Protein AF-A0A0Q5YTN7-F1 (afdb_monomer_lite)

Structure (mmCIF, N/CA/C/O backbone):
data_AF-A0A0Q5YTN7-F1
#
_entry.id   AF-A0A0Q5YTN7-F1
#
loop_
_atom_site.group_PDB
_atom_site.id
_atom_site.type_symbol
_atom_site.label_atom_id
_atom_site.label_alt_id
_atom_site.label_comp_id
_atom_site.label_asym_id
_atom_site.label_entity_id
_atom_site.label_seq_id
_atom_site.pdbx_PDB_ins_code
_atom_site.Cartn_x
_atom_site.Cartn_y
_atom_site.Cartn_z
_atom_site.occupancy
_atom_site.B_iso_or_equiv
_atom_site.auth_seq_id
_atom_site.auth_comp_id
_atom_site.auth_asym_id
_atom_site.auth_atom_id
_atom_site.pdbx_PDB_model_num
ATOM 1 N N . MET A 1 1 ? -8.012 0.816 -4.125 1.00 84.44 1 MET A N 1
ATOM 2 C CA . MET A 1 1 ? -8.563 0.093 -2.959 1.00 84.44 1 MET A CA 1
ATOM 3 C C . MET A 1 1 ? -9.173 1.110 -2.020 1.00 84.44 1 MET A C 1
ATOM 5 O O . MET A 1 1 ? -8.497 2.081 -1.712 1.00 84.44 1 MET A O 1
ATOM 9 N N . THR A 1 2 ? -10.410 0.920 -1.578 1.00 90.38 2 THR A N 1
ATOM 10 C CA . THR A 1 2 ? -11.065 1.852 -0.649 1.00 90.38 2 THR A CA 1
ATOM 11 C C . THR A 1 2 ? -11.098 1.242 0.745 1.00 90.38 2 THR A C 1
ATOM 13 O O . THR A 1 2 ? -11.471 0.083 0.900 1.00 90.38 2 THR A O 1
ATOM 16 N N . VAL A 1 3 ? -10.677 2.014 1.745 1.00 89.44 3 VAL A N 1
ATOM 17 C CA . VAL A 1 3 ? -10.698 1.640 3.163 1.00 89.44 3 VAL A CA 1
ATOM 18 C C . VAL A 1 3 ? -11.796 2.449 3.843 1.00 89.44 3 VAL A C 1
ATOM 20 O O . VAL A 1 3 ? -11.800 3.679 3.771 1.00 89.44 3 VAL A O 1
ATOM 23 N N . SER A 1 4 ? -12.746 1.763 4.473 1.00 90.31 4 SER A N 1
ATOM 24 C CA . SER A 1 4 ? -13.833 2.395 5.225 1.00 90.31 4 SER A CA 1
ATOM 25 C C . SER A 1 4 ? -13.359 2.884 6.595 1.00 90.31 4 SER A C 1
ATOM 27 O O . SER A 1 4 ? -12.406 2.356 7.165 1.00 90.31 4 SER A O 1
ATOM 29 N N . SER A 1 5 ? -14.056 3.874 7.158 1.00 89.81 5 SER A N 1
ATOM 30 C CA . SER A 1 5 ? -13.779 4.349 8.519 1.00 89.81 5 SER A CA 1
ATOM 31 C C . SER A 1 5 ? -13.881 3.212 9.539 1.00 89.81 5 SER A C 1
ATOM 33 O O . SER A 1 5 ? -14.783 2.379 9.460 1.00 89.81 5 SER A O 1
ATOM 35 N N . GLY A 1 6 ? -12.924 3.155 10.466 1.00 87.69 6 GLY A N 1
ATOM 36 C CA . GLY A 1 6 ? -12.814 2.085 11.461 1.00 87.69 6 GLY A CA 1
ATOM 37 C C . GLY A 1 6 ? -12.290 0.748 10.922 1.00 87.69 6 GLY A C 1
ATOM 38 O O . GLY A 1 6 ? -12.104 -0.177 11.707 1.00 87.69 6 GLY A O 1
ATOM 39 N N . SER A 1 7 ? -12.025 0.635 9.616 1.00 90.31 7 SER A N 1
ATOM 40 C CA . SER A 1 7 ? -11.381 -0.543 9.025 1.00 90.31 7 SER A CA 1
ATOM 41 C C . SER A 1 7 ? -9.866 -0.383 8.982 1.00 90.31 7 SER A C 1
ATOM 43 O O . SER A 1 7 ? -9.335 0.724 8.899 1.00 90.31 7 SER A O 1
ATOM 45 N N . THR A 1 8 ? -9.162 -1.510 8.996 1.00 89.38 8 THR A N 1
ATOM 46 C CA . THR A 1 8 ? -7.715 -1.558 8.800 1.00 89.38 8 THR A CA 1
ATOM 47 C C . THR A 1 8 ? -7.389 -2.366 7.553 1.00 89.38 8 THR A C 1
ATOM 49 O O . THR A 1 8 ? -8.035 -3.366 7.245 1.00 89.38 8 THR A O 1
ATOM 52 N N . LEU A 1 9 ? -6.383 -1.913 6.811 1.00 88.81 9 LEU A N 1
ATOM 53 C CA . LEU A 1 9 ? -5.855 -2.602 5.642 1.00 88.81 9 LEU A CA 1
ATOM 54 C C . LEU A 1 9 ? -4.368 -2.861 5.855 1.00 88.81 9 LEU A C 1
ATOM 56 O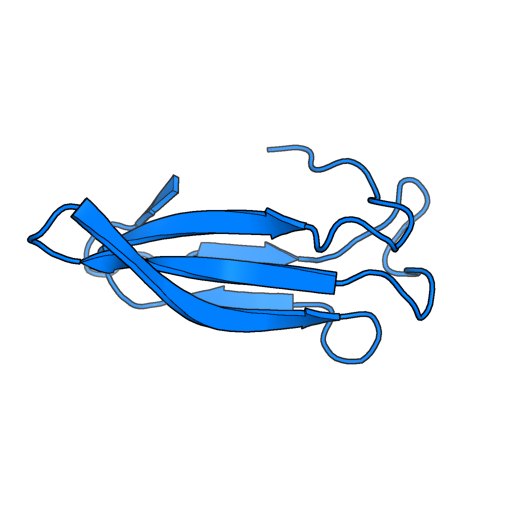 O . LEU A 1 9 ? -3.581 -1.929 6.003 1.00 88.81 9 LEU A O 1
ATOM 60 N N . THR A 1 10 ? -3.973 -4.129 5.848 1.00 91.06 10 THR A N 1
ATOM 61 C CA . THR A 1 10 ? -2.562 -4.517 5.868 1.00 91.06 10 THR A CA 1
ATOM 62 C C . THR A 1 10 ? -2.086 -4.757 4.446 1.00 91.06 10 THR A C 1
ATOM 64 O O . THR A 1 10 ? -2.670 -5.546 3.709 1.00 91.06 10 THR A O 1
ATOM 67 N N . VAL A 1 11 ? -1.010 -4.075 4.068 1.00 88.75 11 VAL A N 1
ATOM 68 C CA . VAL A 1 11 ? -0.380 -4.205 2.756 1.00 88.75 11 VAL A CA 1
ATOM 69 C C . VAL A 1 11 ? 0.995 -4.812 2.955 1.00 88.75 11 VAL A C 1
ATOM 71 O O . VAL A 1 11 ? 1.794 -4.288 3.733 1.00 88.75 11 VAL A O 1
ATOM 74 N N . CYS A 1 12 ? 1.262 -5.904 2.246 1.00 86.50 12 CYS A N 1
ATOM 75 C CA . CYS A 1 12 ? 2.517 -6.638 2.322 1.00 86.50 12 CYS A CA 1
ATOM 76 C C . CYS A 1 12 ? 3.186 -6.685 0.949 1.00 86.50 12 CYS A C 1
ATOM 78 O O . CYS A 1 12 ? 2.541 -6.963 -0.062 1.00 86.50 12 CYS A O 1
ATOM 80 N N . LEU A 1 13 ? 4.492 -6.460 0.936 1.00 83.50 13 LEU A N 1
ATOM 81 C CA . LEU A 1 13 ? 5.372 -6.654 -0.198 1.00 83.50 13 LEU A CA 1
ATOM 82 C C . LEU A 1 13 ? 5.999 -8.048 -0.084 1.00 83.50 13 LEU A C 1
ATOM 84 O O . LEU A 1 13 ? 6.700 -8.348 0.881 1.00 83.50 13 LEU A O 1
ATOM 88 N N . LYS A 1 14 ? 5.706 -8.900 -1.065 1.00 79.69 14 LYS A N 1
ATOM 89 C CA . LYS A 1 14 ? 6.179 -10.285 -1.154 1.00 79.69 14 LYS A CA 1
ATOM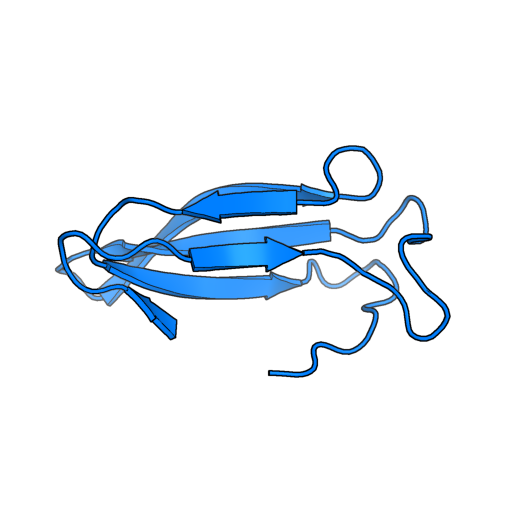 90 C C . LYS A 1 14 ? 6.561 -10.605 -2.597 1.00 79.69 14 LYS A C 1
ATOM 92 O O . LYS A 1 14 ? 5.986 -10.019 -3.517 1.00 79.69 14 LYS A O 1
ATOM 97 N N . ASP A 1 15 ? 7.499 -11.521 -2.801 1.00 74.31 15 ASP A N 1
ATOM 98 C CA . ASP A 1 15 ? 7.710 -12.143 -4.106 1.00 74.31 15 ASP A CA 1
ATOM 99 C C . ASP A 1 15 ? 6.834 -13.404 -4.256 1.00 74.31 15 ASP A C 1
ATOM 101 O O . ASP A 1 15 ? 5.995 -13.727 -3.406 1.00 74.31 15 ASP A O 1
ATOM 105 N N . ALA A 1 16 ? 6.973 -14.101 -5.386 1.00 70.12 16 ALA A N 1
ATOM 106 C CA . ALA A 1 16 ? 6.231 -15.333 -5.651 1.00 70.12 16 ALA A CA 1
ATOM 107 C C . ALA A 1 16 ? 6.642 -16.503 -4.730 1.00 70.12 16 ALA A C 1
ATOM 109 O O . ALA A 1 16 ? 5.881 -17.459 -4.598 1.00 70.12 16 ALA A O 1
ATOM 110 N N . ALA A 1 17 ? 7.817 -16.429 -4.101 1.00 66.19 17 ALA A N 1
ATOM 111 C CA . ALA A 1 17 ? 8.397 -17.459 -3.245 1.00 66.19 17 ALA A CA 1
ATOM 112 C C . ALA A 1 17 ? 8.256 -17.160 -1.736 1.00 66.19 17 ALA A C 1
ATOM 114 O O . ALA A 1 17 ? 8.456 -18.059 -0.921 1.00 66.19 17 ALA A O 1
ATOM 115 N N . GLY A 1 18 ? 7.892 -15.936 -1.335 1.00 63.47 18 GLY A N 1
ATOM 116 C CA . GLY A 1 18 ? 7.719 -15.543 0.062 1.00 63.47 18 GLY A CA 1
ATOM 117 C C . GLY A 1 18 ? 8.005 -14.063 0.336 1.00 63.47 18 GLY A C 1
ATOM 118 O O . GLY A 1 18 ? 7.807 -13.191 -0.500 1.00 63.47 18 GLY A O 1
ATOM 119 N N . ALA A 1 19 ? 8.443 -13.755 1.559 1.00 61.81 19 ALA A N 1
ATOM 120 C CA . ALA A 1 19 ? 8.711 -12.382 2.008 1.00 61.81 19 ALA A CA 1
ATOM 121 C C . ALA A 1 19 ? 10.061 -11.819 1.524 1.00 61.81 19 ALA A C 1
ATOM 123 O O . ALA A 1 19 ? 10.414 -10.685 1.847 1.00 61.81 19 ALA A O 1
ATOM 124 N N . VAL A 1 20 ? 10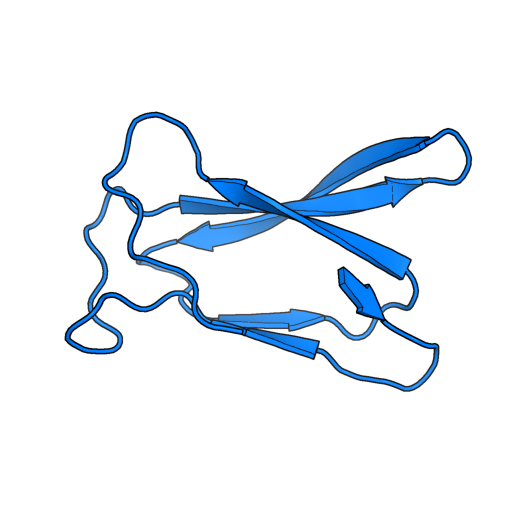.838 -12.610 0.783 1.00 64.94 20 VAL A N 1
ATOM 125 C CA . VAL A 1 20 ? 12.073 -12.130 0.171 1.00 64.94 20 VAL A CA 1
ATOM 126 C C . VAL A 1 20 ? 11.662 -11.248 -0.995 1.00 64.94 20 VAL A C 1
ATOM 128 O O . VAL A 1 20 ? 10.850 -11.632 -1.817 1.00 64.94 20 VAL A O 1
ATOM 131 N N . VAL A 1 21 ? 12.173 -10.032 -1.063 1.00 72.50 21 VAL A N 1
ATOM 132 C CA . VAL A 1 21 ? 11.981 -9.175 -2.230 1.00 72.50 21 VAL A CA 1
ATOM 133 C C . VAL A 1 21 ? 13.318 -8.577 -2.596 1.00 72.50 21 VAL A C 1
ATOM 135 O O . VAL A 1 21 ? 14.125 -8.246 -1.725 1.00 72.50 21 VAL A O 1
ATOM 138 N N . GLY A 1 22 ? 13.576 -8.482 -3.901 1.00 69.94 22 GLY A N 1
ATOM 139 C CA . GLY A 1 22 ? 14.813 -7.893 -4.397 1.00 69.94 22 GLY A CA 1
ATOM 140 C C . GLY A 1 22 ? 14.996 -6.486 -3.831 1.00 69.94 22 GLY A C 1
ATOM 141 O O . GLY A 1 22 ? 14.026 -5.752 -3.663 1.00 69.94 22 GLY A O 1
ATOM 142 N N . SER A 1 23 ? 16.240 -6.088 -3.571 1.00 69.81 23 SER A N 1
ATOM 143 C CA . SER A 1 23 ? 16.588 -4.785 -2.980 1.00 69.81 23 SER A CA 1
ATOM 144 C C . SER A 1 23 ? 16.056 -3.576 -3.759 1.00 69.81 23 SER A C 1
ATOM 146 O O . SER A 1 23 ? 15.924 -2.493 -3.198 1.00 69.81 23 SER A O 1
ATOM 148 N N . GLY A 1 24 ? 15.710 -3.758 -5.035 1.00 71.12 24 GLY A N 1
ATOM 149 C CA . GLY A 1 24 ? 15.038 -2.739 -5.829 1.00 71.12 24 GLY A CA 1
ATOM 150 C C . GLY A 1 24 ? 13.530 -2.616 -5.579 1.00 71.12 24 GLY A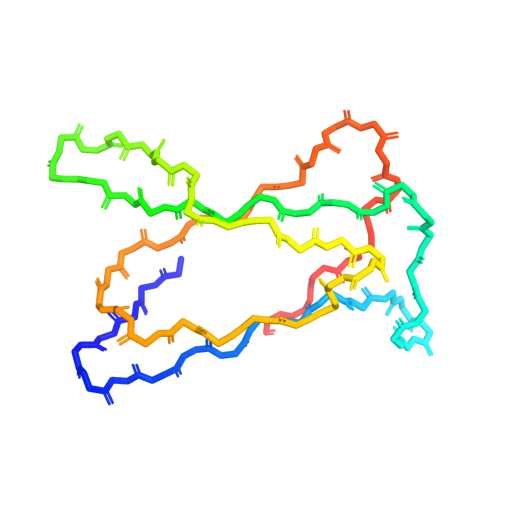 C 1
ATOM 151 O O . GLY A 1 24 ? 12.967 -1.557 -5.842 1.00 71.12 24 GLY A O 1
ATOM 152 N N . ALA A 1 25 ? 12.846 -3.667 -5.125 1.00 76.44 25 ALA A N 1
ATOM 153 C CA . ALA A 1 25 ? 11.388 -3.698 -5.067 1.00 76.44 25 ALA A CA 1
ATOM 154 C C . ALA A 1 25 ? 10.851 -2.524 -4.240 1.00 76.44 25 ALA A C 1
ATOM 156 O O . ALA A 1 25 ? 11.204 -2.359 -3.070 1.00 76.44 25 ALA A O 1
ATOM 157 N N . CYS A 1 26 ? 10.020 -1.697 -4.872 1.00 83.44 26 CYS A N 1
ATOM 158 C CA . CYS A 1 26 ? 9.455 -0.509 -4.256 1.00 83.44 26 CYS A CA 1
ATOM 159 C C . CYS A 1 26 ? 8.023 -0.294 -4.740 1.00 83.44 26 CYS A C 1
ATOM 161 O O . CYS A 1 26 ? 7.755 -0.297 -5.946 1.00 83.44 26 CYS A O 1
ATOM 163 N N . VAL A 1 27 ? 7.118 -0.094 -3.787 1.00 87.31 27 VAL A N 1
ATOM 164 C CA . VAL A 1 27 ? 5.704 0.186 -4.034 1.00 87.31 27 VAL A CA 1
ATOM 165 C C . VAL A 1 27 ? 5.349 1.464 -3.307 1.00 87.31 27 VAL A C 1
ATOM 167 O O . VAL A 1 27 ? 5.443 1.540 -2.086 1.00 87.31 27 VAL A O 1
ATOM 170 N N . GLU A 1 28 ? 4.922 2.466 -4.052 1.00 90.88 28 GLU A N 1
ATOM 171 C CA . GLU A 1 28 ? 4.412 3.713 -3.512 1.00 90.88 28 GLU A CA 1
ATOM 172 C C . GLU A 1 28 ? 2.920 3.554 -3.224 1.00 90.88 28 GLU A C 1
ATOM 174 O O . GLU A 1 28 ? 2.134 3.113 -4.064 1.00 90.88 28 GLU A O 1
ATOM 179 N N . ILE A 1 29 ? 2.544 3.874 -1.993 1.00 91.69 29 ILE A N 1
ATOM 180 C CA . ILE A 1 29 ? 1.167 3.909 -1.524 1.00 91.69 29 ILE A CA 1
ATOM 181 C C . ILE A 1 29 ? 0.730 5.358 -1.606 1.00 91.69 29 ILE A C 1
ATOM 183 O O . ILE A 1 29 ? 1.318 6.233 -0.964 1.00 91.69 29 ILE A O 1
ATOM 187 N N . GLN A 1 30 ? -0.310 5.598 -2.388 1.00 93.94 30 GLN A N 1
ATOM 188 C CA . GLN A 1 30 ? -0.858 6.917 -2.631 1.00 93.94 30 GLN A CA 1
ATOM 189 C C . GLN A 1 30 ? -2.287 6.993 -2.107 1.00 93.94 30 GLN A C 1
ATOM 191 O O . GLN A 1 30 ? -3.042 6.035 -2.261 1.00 93.94 30 GLN A O 1
ATOM 196 N N . LEU A 1 31 ? -2.662 8.117 -1.508 1.00 93.94 31 LEU A N 1
ATOM 197 C CA . LEU A 1 31 ? -4.026 8.426 -1.091 1.00 93.94 31 LEU A CA 1
ATOM 198 C C . LEU A 1 31 ? -4.635 9.427 -2.072 1.00 93.94 31 LEU A C 1
ATOM 200 O O . LEU A 1 31 ? -4.013 10.439 -2.390 1.00 93.94 31 LEU A O 1
ATOM 204 N N . LYS A 1 32 ? -5.849 9.133 -2.530 1.00 94.75 32 LYS A N 1
ATOM 205 C CA . LYS A 1 32 ? -6.663 10.030 -3.342 1.00 94.75 32 LYS A CA 1
ATOM 206 C C . LYS A 1 32 ? -7.223 11.155 -2.468 1.00 94.75 32 LYS A C 1
ATOM 208 O O . LYS A 1 32 ? -7.869 10.866 -1.460 1.00 94.75 32 LYS A O 1
ATOM 213 N N . ALA A 1 33 ? -6.981 12.395 -2.862 1.00 90.69 33 ALA A N 1
ATOM 214 C CA . ALA A 1 33 ? -7.593 13.583 -2.287 1.00 90.69 33 ALA A CA 1
ATOM 215 C C . ALA A 1 33 ? -8.953 13.881 -2.935 1.00 90.69 33 ALA A C 1
ATOM 217 O O . ALA A 1 33 ? -9.341 13.267 -3.931 1.00 90.69 33 ALA A O 1
ATOM 218 N N . ASP A 1 34 ? -9.669 14.848 -2.370 1.00 87.38 34 ASP A N 1
ATOM 219 C CA . ASP A 1 34 ? -10.991 15.267 -2.842 1.00 87.38 34 ASP A CA 1
ATOM 220 C C . ASP A 1 34 ? -10.985 15.821 -4.281 1.00 87.38 34 ASP A C 1
ATOM 222 O O . ASP A 1 34 ? -11.989 15.700 -4.975 1.00 87.38 34 ASP A O 1
ATOM 226 N N . ASP A 1 35 ? -9.848 16.345 -4.757 1.00 90.94 35 ASP A N 1
ATOM 227 C CA . ASP A 1 35 ? -9.659 16.853 -6.132 1.00 90.94 35 ASP A CA 1
ATOM 228 C C . ASP A 1 35 ? -9.256 15.759 -7.149 1.00 90.94 35 ASP A C 1
ATOM 230 O O . ASP A 1 35 ? -8.768 16.040 -8.235 1.00 90.94 35 ASP A O 1
ATOM 234 N N . ASP A 1 36 ? -9.406 14.476 -6.804 1.00 86.81 36 ASP A N 1
ATOM 235 C CA . ASP A 1 36 ? -8.942 13.330 -7.612 1.00 86.81 36 ASP A CA 1
ATOM 236 C C . ASP A 1 36 ? -7.406 13.188 -7.731 1.00 86.81 36 ASP A C 1
ATOM 238 O O . ASP A 1 36 ? -6.909 12.215 -8.303 1.00 86.81 36 ASP A O 1
ATOM 242 N N . GLU A 1 37 ? -6.636 14.095 -7.126 1.00 92.94 37 GLU A N 1
ATOM 243 C CA . GLU A 1 37 ? -5.175 14.013 -7.048 1.00 92.94 37 GLU A CA 1
ATOM 244 C C . GLU A 1 37 ? -4.709 12.886 -6.107 1.00 92.94 37 GLU A C 1
ATOM 246 O O . GLU A 1 37 ? -5.355 12.568 -5.109 1.00 92.94 37 GLU A O 1
ATOM 251 N N . TYR A 1 38 ? -3.561 12.272 -6.406 1.00 91.88 38 TYR A N 1
ATOM 252 C CA . TYR A 1 38 ? -2.966 11.206 -5.597 1.00 91.88 38 TYR A CA 1
ATOM 253 C C . TYR A 1 38 ? -1.678 11.669 -4.917 1.00 91.88 38 TYR A C 1
ATOM 255 O O . TYR A 1 38 ? -0.710 12.025 -5.584 1.00 91.88 38 TYR A O 1
ATOM 263 N N . PHE A 1 39 ? -1.629 11.546 -3.590 1.00 91.25 39 PHE A N 1
ATOM 264 C CA . PHE A 1 39 ? -0.467 11.908 -2.777 1.00 91.25 39 PHE A CA 1
ATOM 265 C C . PHE A 1 39 ? 0.218 10.674 -2.211 1.00 91.25 39 PHE A C 1
ATOM 267 O O . PHE A 1 39 ? -0.430 9.836 -1.586 1.00 91.25 39 PHE A O 1
ATOM 274 N N . THR A 1 40 ? 1.536 10.567 -2.370 1.00 91.12 40 THR A N 1
ATOM 275 C CA . THR A 1 40 ? 2.311 9.483 -1.754 1.00 91.12 40 THR A CA 1
ATOM 276 C C . THR A 1 40 ? 2.314 9.635 -0.236 1.00 91.12 40 THR A C 1
ATOM 278 O O . THR A 1 40 ? 2.867 10.590 0.301 1.00 91.12 40 THR A O 1
ATOM 281 N N . VAL A 1 41 ? 1.727 8.663 0.461 1.00 92.00 41 VAL A N 1
ATOM 282 C CA . VAL A 1 41 ? 1.644 8.642 1.929 1.00 92.00 41 VAL A CA 1
ATOM 283 C C . VAL A 1 41 ? 2.699 7.738 2.559 1.00 92.00 41 VAL A C 1
ATOM 285 O O . VAL A 1 41 ? 3.140 7.991 3.677 1.00 92.00 41 VAL A O 1
ATOM 288 N N . ALA A 1 42 ? 3.124 6.683 1.858 1.00 89.31 42 ALA A N 1
ATOM 289 C CA . ALA A 1 42 ? 4.180 5.789 2.324 1.00 89.31 42 ALA A CA 1
ATOM 290 C C . ALA A 1 42 ? 4.718 4.898 1.192 1.00 89.31 42 ALA A C 1
ATOM 292 O O . ALA A 1 42 ? 3.950 4.493 0.326 1.00 89.31 42 ALA A O 1
ATOM 293 N N . PRO A 1 43 ? 6.001 4.509 1.222 1.00 89.88 43 PRO A N 1
ATOM 294 C CA . PRO A 1 43 ? 6.513 3.424 0.396 1.00 89.88 43 PRO A CA 1
ATOM 295 C C . PRO A 1 43 ? 6.596 2.093 1.167 1.00 89.88 43 PRO A C 1
ATOM 297 O O . PRO A 1 43 ? 6.836 2.069 2.380 1.00 89.88 43 PRO A O 1
ATOM 300 N N . LEU A 1 44 ? 6.467 0.983 0.442 1.00 88.25 44 LEU A N 1
ATOM 301 C CA . LEU A 1 44 ? 6.971 -0.336 0.824 1.00 88.25 44 LEU A CA 1
ATOM 302 C C . LEU A 1 44 ? 8.248 -0.621 0.042 1.00 88.25 44 LEU A C 1
ATOM 304 O O . LEU A 1 44 ? 8.347 -0.279 -1.136 1.00 88.25 44 LEU A O 1
ATOM 308 N N . SER A 1 45 ? 9.210 -1.261 0.692 1.00 86.44 45 SER A N 1
ATOM 309 C CA . SER A 1 45 ? 10.484 -1.641 0.082 1.00 86.44 45 SER A CA 1
ATOM 310 C C . SER A 1 45 ? 11.046 -2.901 0.729 1.00 86.44 45 SER A C 1
ATOM 312 O O . SER A 1 45 ? 10.500 -3.388 1.717 1.00 86.44 45 SER A O 1
ATOM 314 N N . ALA A 1 46 ? 12.172 -3.414 0.231 1.00 81.94 46 ALA A N 1
ATOM 315 C CA . ALA A 1 46 ? 12.857 -4.547 0.859 1.00 81.94 46 ALA A CA 1
ATOM 316 C C . ALA A 1 46 ? 13.213 -4.315 2.344 1.00 81.94 46 ALA A C 1
ATOM 318 O 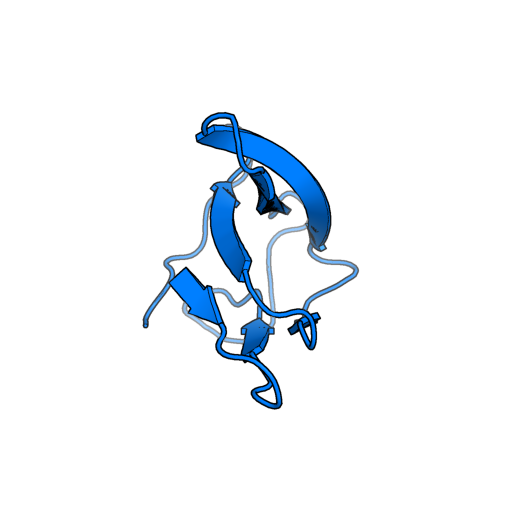O . ALA A 1 46 ? 13.290 -5.267 3.115 1.00 81.94 46 ALA A O 1
ATOM 319 N N . SER A 1 47 ? 13.368 -3.057 2.770 1.00 82.00 47 SER A N 1
ATOM 320 C CA . SER A 1 47 ? 13.603 -2.690 4.175 1.00 82.00 47 SER A CA 1
ATOM 321 C C . SER A 1 47 ? 12.312 -2.492 4.979 1.00 82.00 47 SER A C 1
ATOM 323 O O . SER A 1 47 ? 12.352 -2.414 6.204 1.00 82.00 47 SER A O 1
ATOM 325 N N . LYS A 1 48 ? 11.163 -2.379 4.303 1.00 85.06 48 LYS A N 1
ATOM 326 C CA . LYS A 1 48 ? 9.840 -2.181 4.904 1.00 85.06 48 LYS A CA 1
ATOM 327 C C . LYS A 1 48 ? 8.803 -2.986 4.128 1.00 85.06 48 LYS A C 1
ATOM 329 O O . LYS A 1 48 ? 8.141 -2.478 3.223 1.00 85.06 48 LYS A O 1
ATOM 334 N N . LEU A 1 49 ? 8.686 -4.252 4.514 1.00 84.44 49 LEU A N 1
ATOM 335 C CA . LEU A 1 49 ? 7.876 -5.247 3.815 1.00 84.44 49 LEU A CA 1
ATOM 336 C C . LEU A 1 49 ? 6.378 -5.120 4.082 1.00 84.44 49 LEU A C 1
ATOM 338 O O . LEU A 1 49 ? 5.589 -5.642 3.308 1.00 84.44 49 LEU A O 1
ATOM 342 N N . ALA A 1 50 ? 5.962 -4.452 5.156 1.00 87.88 50 ALA A N 1
ATOM 343 C CA . ALA A 1 50 ? 4.550 -4.325 5.490 1.00 87.88 50 ALA A CA 1
ATOM 344 C C . ALA A 1 50 ? 4.198 -2.934 6.020 1.00 87.88 50 ALA A C 1
ATOM 346 O O . ALA A 1 50 ? 5.013 -2.255 6.654 1.00 87.88 50 ALA A O 1
ATOM 347 N N . LEU A 1 51 ? 2.955 -2.528 5.771 1.00 90.50 51 LEU A N 1
ATOM 348 C CA . LEU A 1 51 ? 2.354 -1.323 6.324 1.00 90.50 51 LEU A CA 1
ATOM 349 C C . LEU A 1 51 ? 0.889 -1.584 6.663 1.00 90.50 51 LEU A C 1
ATOM 351 O O . LEU A 1 51 ? 0.154 -2.176 5.875 1.00 90.50 51 LEU A O 1
ATOM 355 N N . VAL A 1 52 ? 0.464 -1.091 7.823 1.00 91.88 52 VAL A N 1
ATOM 356 C CA . VAL A 1 52 ? -0.948 -1.036 8.196 1.00 91.88 52 VAL A CA 1
ATOM 357 C C . VAL A 1 52 ? -1.479 0.358 7.893 1.00 91.88 52 VAL A C 1
ATOM 359 O O . VAL A 1 52 ? -0.926 1.357 8.349 1.00 91.88 52 VAL A O 1
ATOM 362 N N . ILE A 1 53 ? -2.558 0.409 7.125 1.00 91.38 53 ILE A N 1
ATOM 363 C CA . ILE A 1 53 ? -3.323 1.607 6.812 1.00 91.38 53 ILE A CA 1
ATOM 364 C C . ILE A 1 53 ? -4.579 1.579 7.681 1.00 91.38 53 ILE A C 1
ATOM 366 O O . ILE A 1 53 ? -5.364 0.635 7.618 1.00 91.38 53 ILE A O 1
ATOM 370 N N . THR A 1 54 ? -4.752 2.606 8.506 1.00 91.38 54 THR A N 1
ATOM 371 C CA . THR A 1 54 ? -5.906 2.766 9.408 1.00 91.38 54 THR A CA 1
ATOM 372 C C . THR A 1 54 ? -6.791 3.956 9.030 1.00 91.38 54 THR A C 1
ATOM 374 O O . THR A 1 54 ? -7.877 4.118 9.579 1.00 91.38 54 THR A O 1
ATOM 377 N N . GLY A 1 55 ? -6.327 4.800 8.104 1.00 90.12 55 GLY A N 1
ATOM 378 C CA . GLY A 1 55 ? -7.086 5.932 7.589 1.00 90.12 55 GLY A CA 1
ATOM 379 C C . GLY A 1 55 ? -8.137 5.483 6.581 1.00 90.12 55 GLY A C 1
ATOM 380 O O . GLY A 1 55 ? -7.866 4.644 5.721 1.00 90.12 55 GLY A O 1
ATOM 381 N N . ALA A 1 56 ? -9.331 6.065 6.676 1.00 91.12 56 ALA A N 1
ATOM 382 C CA . ALA A 1 56 ? -10.327 5.926 5.627 1.00 91.12 56 ALA A CA 1
ATOM 383 C C . ALA A 1 56 ? -9.866 6.676 4.375 1.00 91.12 56 ALA A C 1
ATOM 385 O O . ALA A 1 56 ? -9.292 7.761 4.470 1.00 91.12 56 ALA A O 1
ATOM 386 N N . GLY A 1 57 ? -10.141 6.114 3.204 1.00 92.62 57 GLY A N 1
ATOM 387 C CA . GLY A 1 57 ? -9.784 6.762 1.950 1.00 92.62 57 GLY A CA 1
ATOM 388 C C . GLY A 1 57 ? -9.642 5.799 0.788 1.00 92.62 57 GLY A C 1
ATOM 389 O O . GLY A 1 57 ? -9.763 4.580 0.929 1.00 92.62 57 GLY A O 1
ATOM 390 N N . THR A 1 58 ? -9.382 6.363 -0.387 1.00 94.31 58 THR A N 1
ATOM 391 C CA . THR A 1 58 ? -9.110 5.581 -1.592 1.00 94.31 58 THR A CA 1
ATOM 392 C C . THR A 1 58 ? -7.618 5.577 -1.860 1.00 94.31 58 THR A C 1
ATOM 394 O O . THR A 1 58 ? -7.026 6.608 -2.151 1.00 94.31 58 THR A O 1
ATOM 397 N N . TYR A 1 59 ? -7.016 4.398 -1.774 1.00 92.88 59 TYR A N 1
ATOM 398 C CA . TYR A 1 59 ? -5.590 4.193 -1.953 1.00 92.88 59 TYR A CA 1
ATOM 399 C C . TYR A 1 59 ? -5.268 3.579 -3.314 1.00 92.88 59 TYR A C 1
ATOM 401 O O . TYR A 1 59 ? -5.979 2.691 -3.808 1.00 92.88 59 TYR A O 1
ATOM 409 N N . ARG A 1 60 ? -4.151 4.017 -3.891 1.00 92.00 60 ARG A N 1
ATOM 410 C CA . ARG A 1 60 ? -3.529 3.456 -5.089 1.00 92.00 60 ARG A CA 1
ATOM 411 C C . ARG A 1 60 ? -2.140 2.940 -4.736 1.00 92.00 60 ARG A C 1
ATOM 413 O O . ARG A 1 60 ? -1.414 3.565 -3.972 1.00 92.00 60 ARG A O 1
ATOM 420 N N . PHE A 1 61 ? -1.787 1.796 -5.303 1.00 90.12 61 PHE A N 1
ATOM 421 C CA . PHE A 1 61 ? -0.483 1.171 -5.136 1.00 90.12 61 PHE A CA 1
ATOM 422 C C . PHE A 1 61 ? 0.223 1.207 -6.483 1.00 90.12 61 PHE A C 1
ATOM 424 O O . PHE A 1 61 ? -0.285 0.651 -7.458 1.00 90.12 61 PHE A O 1
ATOM 431 N N . THR A 1 62 ? 1.356 1.891 -6.557 1.00 86.19 62 THR A N 1
ATOM 432 C CA . THR A 1 62 ? 2.128 2.036 -7.792 1.00 86.19 62 THR A CA 1
ATOM 433 C C . THR A 1 62 ? 3.526 1.500 -7.587 1.00 86.19 62 THR A C 1
ATOM 435 O O . THR A 1 62 ? 4.239 1.915 -6.680 1.00 86.19 62 THR A O 1
ATOM 438 N N . HIS A 1 63 ? 3.946 0.584 -8.449 1.00 80.06 63 HIS A N 1
ATOM 439 C CA . HIS A 1 63 ? 5.349 0.207 -8.509 1.00 80.06 63 HIS A CA 1
ATOM 440 C C . HIS A 1 63 ? 6.192 1.363 -9.061 1.00 80.06 63 HIS A C 1
ATOM 442 O O . HIS A 1 63 ? 5.738 2.102 -9.937 1.00 80.06 63 HIS A O 1
ATOM 448 N N . ARG A 1 64 ? 7.438 1.517 -8.608 1.00 68.56 64 ARG A N 1
ATOM 449 C CA . ARG A 1 64 ? 8.380 2.312 -9.404 1.00 68.56 64 ARG A CA 1
ATOM 450 C C . ARG A 1 64 ? 8.830 1.486 -10.599 1.00 68.56 64 ARG A C 1
ATOM 452 O O . ARG A 1 64 ? 9.400 0.409 -10.437 1.00 68.56 64 ARG A O 1
ATOM 459 N N . ALA A 1 65 ? 8.594 2.006 -11.801 1.00 50.19 65 ALA A N 1
ATOM 460 C CA . ALA A 1 65 ? 9.150 1.438 -13.020 1.00 50.19 65 ALA A CA 1
ATOM 461 C C . ALA A 1 65 ? 10.686 1.462 -12.918 1.00 50.19 65 ALA A C 1
ATOM 463 O O . ALA A 1 65 ? 11.295 2.527 -12.865 1.00 50.19 65 ALA A O 1
ATOM 464 N N . GLY A 1 66 ? 11.299 0.282 -12.818 1.00 52.06 66 GLY A N 1
ATOM 465 C CA . GLY A 1 66 ? 12.752 0.128 -12.699 1.00 52.06 66 GLY A CA 1
ATOM 466 C C . GLY A 1 66 ? 13.187 -1.048 -11.831 1.00 52.06 66 GLY A C 1
ATOM 467 O O . GLY A 1 66 ? 14.324 -1.496 -11.947 1.00 52.06 66 GLY A O 1
ATOM 468 N N . THR A 1 67 ? 12.301 -1.585 -10.992 1.00 51.47 67 THR A N 1
ATOM 469 C CA . THR A 1 67 ? 12.657 -2.671 -10.082 1.00 51.47 67 THR A CA 1
ATOM 470 C C . THR A 1 67 ? 11.625 -3.787 -10.138 1.00 51.47 67 THR A C 1
ATOM 472 O O . THR A 1 67 ? 10.428 -3.565 -9.987 1.00 51.47 67 THR A O 1
ATOM 475 N N . SER A 1 68 ? 12.107 -4.986 -10.463 1.00 48.03 68 SER A N 1
ATOM 476 C CA . SER A 1 68 ? 11.351 -6.197 -10.785 1.00 48.03 68 SER A CA 1
ATOM 477 C C . SER A 1 68 ? 10.118 -6.365 -9.895 1.00 48.03 68 SER A C 1
ATOM 479 O O . SER A 1 68 ? 10.224 -6.717 -8.722 1.00 48.03 68 SER A O 1
ATOM 481 N N . CYS A 1 69 ? 8.944 -6.054 -10.443 1.00 49.69 69 CYS A N 1
ATOM 482 C CA . CYS A 1 69 ? 7.715 -5.999 -9.669 1.00 49.69 69 CYS A CA 1
ATOM 483 C C . CYS A 1 69 ? 7.196 -7.423 -9.452 1.00 49.69 69 CYS A C 1
ATOM 485 O O . CYS A 1 69 ? 6.632 -8.031 -10.362 1.00 49.69 69 CYS A O 1
ATOM 487 N N . GLY A 1 70 ? 7.408 -7.951 -8.243 1.00 47.16 70 GLY A N 1
ATOM 488 C CA . GLY A 1 70 ? 6.697 -9.127 -7.750 1.00 47.16 70 GLY A CA 1
ATOM 489 C C . GLY A 1 70 ? 5.186 -8.914 -7.876 1.00 47.16 70 GLY A C 1
ATOM 490 O O . GLY A 1 70 ? 4.671 -7.821 -7.639 1.00 47.16 70 GLY A O 1
ATOM 491 N N . VAL A 1 71 ? 4.495 -9.949 -8.340 1.00 43.22 71 VAL A N 1
ATOM 492 C CA . VAL A 1 71 ? 3.058 -9.955 -8.632 1.00 43.2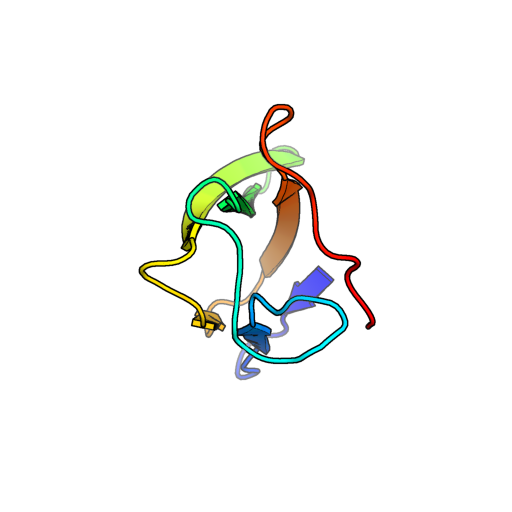2 71 VAL A CA 1
ATOM 493 C C . VAL A 1 71 ? 2.226 -9.761 -7.359 1.00 43.22 71 VAL A C 1
ATOM 495 O O . VAL A 1 71 ? 2.393 -10.486 -6.378 1.00 43.22 71 VAL A O 1
ATOM 498 N N . PHE A 1 72 ? 1.290 -8.810 -7.398 1.00 38.59 72 PHE A N 1
ATOM 499 C CA . PHE A 1 72 ? 0.255 -8.639 -6.380 1.00 38.59 72 PHE A CA 1
ATOM 500 C C . PHE A 1 72 ? -0.848 -9.685 -6.592 1.00 38.59 72 PHE A C 1
ATOM 502 O O . PHE A 1 72 ? -1.365 -9.822 -7.698 1.00 38.59 72 PHE A O 1
ATOM 509 N N . SER A 1 73 ? -1.233 -10.395 -5.534 1.00 36.72 73 SER A N 1
ATOM 510 C CA . SER A 1 73 ? -2.468 -11.186 -5.494 1.00 36.72 73 SER A CA 1
ATOM 511 C C . SER A 1 73 ? -3.363 -10.557 -4.432 1.00 36.72 73 SER A C 1
ATOM 513 O O . SER A 1 73 ? -2.927 -10.427 -3.286 1.00 36.72 73 SER A O 1
ATOM 515 N N . GLY A 1 74 ? -4.544 -10.102 -4.852 1.00 32.53 74 GLY A N 1
ATOM 516 C CA . GLY A 1 74 ? -5.646 -9.681 -3.984 1.00 32.53 74 GLY A CA 1
ATOM 517 C C . GLY A 1 74 ? -6.668 -10.792 -3.824 1.00 32.53 74 GLY A C 1
ATOM 518 O O . GLY A 1 74 ? -6.659 -11.711 -4.677 1.00 32.53 74 GLY A O 1
#

pLDDT: mean 79.86, std 16.13, range [32.53, 94.75]

Sequence (74 aa):
MTVSSGSTLTVCLKDAAGAVVGSGACVEIQLKADDDEYFTVAPLSASKLALVITGAGTYRFTHRAGTSCGVFSG

Foldseek 3Di:
DFADAQGKDKDFAAAPVGNQFPQQWKKFKWFQDPVRDTHGPDMDGNVRGMDMDNDGGDIDIDTDPPGPGHDDDD

Secondary structure (DSSP, 8-state):
-EE-TT--EEEE---SSSS---TT-EEEEEEE-TTS-EEEEEEEETTB-EEEE-S-EEEEEEE-TTS--PPP--

Radius of gyration: 12.61 Å; chains: 1; bounding box: 30×34×24 Å